Protein AF-A0A1Y1SID2-F1 (afdb_monomer_lite)

Radius of gyration: 22.83 Å; chains: 1; bounding box: 52×28×74 Å

Secondary structure (DSSP, 8-state):
-HHHHHHHHHHHHHHHHHHHHHHHHHHHHHHHHHHHHHHHHHHHHHHHHHHHHHTT-TTEEEEEE-TTS-EEEEEE--SSSS-EEEEEESS-TTSTTTT---EEEE-TTS--EEESSHHHHHHHHHHHHHHHHH-

pLDDT: mean 88.47, std 10.41, range [51.06, 98.44]

Organism: NCBI:txid1317117

Foldseek 3Di:
DVVVVVVVVVVVVVVVVVVVVVVVVVVVVVVLLVLLVVLLVLLLVLLVVVCVVCVPPPQWPDWDADPVRQKTKTWGDDPDPATLIKMWGQADPVCPCVPDGFIWMDGPPDDIDTHSGNVVVSVVVVVSVVVSSVD

Structure (mmCIF, N/CA/C/O backbone):
data_AF-A0A1Y1SID2-F1
#
_entry.id   AF-A0A1Y1SID2-F1
#
loop_
_atom_site.group_PDB
_atom_site.id
_atom_site.type_symbol
_atom_site.label_atom_id
_atom_site.label_alt_id
_atom_site.label_comp_id
_atom_site.label_asym_id
_atom_site.label_entity_id
_atom_site.label_seq_id
_atom_site.pdbx_PDB_ins_code
_atom_site.Cartn_x
_atom_site.Cartn_y
_atom_site.Cartn_z
_atom_site.occupancy
_atom_site.B_iso_or_equiv
_atom_site.auth_seq_id
_atom_site.auth_comp_id
_atom_site.auth_asym_id
_atom_site.auth_atom_id
_atom_site.pdbx_PDB_model_num
ATOM 1 N N . MET A 1 1 ? -34.049 11.997 51.178 1.00 51.06 1 MET A N 1
ATOM 2 C CA . MET A 1 1 ? -33.834 10.598 50.741 1.00 51.06 1 MET A CA 1
ATOM 3 C C . MET A 1 1 ? -34.293 10.304 49.308 1.00 51.06 1 MET A C 1
ATOM 5 O O . MET A 1 1 ? -33.726 9.400 48.716 1.00 51.06 1 MET A O 1
ATOM 9 N N . SER A 1 2 ? -35.249 11.039 48.714 1.00 59.50 2 SER A N 1
ATOM 10 C CA . SER A 1 2 ? -35.661 10.799 47.310 1.00 59.50 2 SER A CA 1
ATOM 11 C C . SER A 1 2 ? -34.670 11.337 46.265 1.00 59.50 2 SER A C 1
ATOM 13 O O . SER A 1 2 ? -34.471 10.698 45.247 1.00 59.50 2 SER A O 1
ATOM 15 N N . SER A 1 3 ? -34.017 12.476 46.529 1.00 62.66 3 SER A N 1
ATOM 16 C CA . SER A 1 3 ? -33.109 13.141 45.572 1.00 62.66 3 SER A CA 1
ATOM 17 C C . SER A 1 3 ? -31.749 12.444 45.410 1.00 62.66 3 SER A C 1
ATOM 19 O O . SER A 1 3 ? -31.163 12.493 44.339 1.00 62.66 3 SER A O 1
ATOM 21 N N . GLU A 1 4 ? -31.254 11.763 46.443 1.00 62.47 4 GLU A N 1
ATOM 22 C CA . GLU A 1 4 ? -29.949 11.087 46.414 1.00 62.47 4 GLU A CA 1
ATOM 23 C C . GLU A 1 4 ? -29.996 9.778 45.609 1.00 62.47 4 GLU A C 1
ATOM 25 O O . GLU A 1 4 ? -29.101 9.504 44.817 1.00 62.47 4 GLU A O 1
ATOM 30 N N . LYS A 1 5 ? -31.094 9.014 45.730 1.00 63.09 5 LYS A N 1
ATOM 31 C CA . LYS A 1 5 ? -31.356 7.845 44.872 1.00 63.09 5 LYS A CA 1
ATOM 32 C C . LYS A 1 5 ? -31.509 8.224 43.395 1.00 63.09 5 LYS A C 1
ATOM 34 O O . LYS A 1 5 ? -31.092 7.454 42.538 1.00 63.09 5 LYS A O 1
ATOM 39 N N . ASP A 1 6 ? -32.069 9.398 43.120 1.00 77.81 6 ASP A N 1
ATOM 40 C CA . ASP A 1 6 ? -32.302 9.912 41.766 1.00 77.81 6 ASP A CA 1
ATOM 41 C C . ASP A 1 6 ? -30.983 10.331 41.085 1.00 77.81 6 ASP A C 1
ATOM 43 O O . ASP A 1 6 ? -30.720 9.981 39.937 1.00 77.81 6 ASP A O 1
ATOM 47 N N . ILE A 1 7 ? -30.083 10.981 41.835 1.00 79.69 7 ILE A N 1
ATOM 48 C CA . ILE A 1 7 ? -28.740 11.353 41.353 1.00 79.69 7 ILE A CA 1
ATOM 49 C C . ILE A 1 7 ? -27.882 10.113 41.075 1.00 79.69 7 ILE A C 1
ATOM 51 O O . ILE A 1 7 ? -27.185 10.065 40.063 1.00 79.69 7 ILE A O 1
ATOM 55 N N . LEU A 1 8 ? -27.933 9.095 41.942 1.00 84.50 8 LEU A N 1
ATOM 56 C CA . LEU A 1 8 ? -27.179 7.855 41.730 1.00 84.50 8 LEU A CA 1
ATOM 57 C C . LEU A 1 8 ? -27.677 7.088 40.493 1.00 84.50 8 LEU A C 1
ATOM 59 O O . LEU A 1 8 ? -26.862 6.633 39.698 1.00 84.50 8 LEU A O 1
ATOM 63 N N . GLN A 1 9 ? -28.991 7.036 40.254 1.00 85.75 9 GLN A N 1
ATOM 64 C CA . GLN A 1 9 ? -29.541 6.449 39.023 1.00 85.75 9 GLN A CA 1
ATOM 65 C C . GLN A 1 9 ? -29.174 7.246 37.761 1.00 85.75 9 GLN A C 1
ATOM 67 O O . GLN A 1 9 ? -28.906 6.662 36.706 1.00 85.75 9 GLN A O 1
ATOM 72 N N . GLN A 1 10 ? -29.127 8.578 37.845 1.00 80.06 10 GLN A N 1
ATOM 73 C CA . GLN A 1 10 ? -28.639 9.418 36.746 1.00 80.06 10 GLN A CA 1
ATOM 74 C C . GLN A 1 10 ? -27.152 9.184 36.458 1.00 80.06 10 GLN A C 1
ATOM 76 O O . GLN A 1 10 ? -26.752 9.135 35.294 1.00 80.06 10 GLN A O 1
ATOM 81 N N . LEU A 1 11 ? -26.335 8.995 37.495 1.00 82.69 11 LEU A N 1
ATOM 82 C CA . LEU A 1 11 ? -24.924 8.662 37.334 1.00 82.69 11 LEU A CA 1
ATOM 83 C C . LEU A 1 11 ? -24.751 7.295 36.661 1.00 82.69 11 LEU A C 1
ATOM 85 O O . LEU A 1 11 ? -24.051 7.214 35.655 1.00 82.69 11 LEU A O 1
ATOM 89 N N . ASP A 1 12 ? -25.434 6.257 37.149 1.00 87.75 12 ASP A N 1
ATOM 90 C CA . ASP A 1 12 ? -25.347 4.902 36.591 1.00 87.75 12 ASP A CA 1
ATOM 91 C C . ASP A 1 12 ? -25.805 4.855 35.126 1.00 87.75 12 ASP A C 1
ATOM 93 O O . ASP A 1 12 ? -25.134 4.275 34.273 1.00 87.75 12 ASP A O 1
ATOM 97 N N . SER A 1 13 ? -26.915 5.523 34.792 1.00 80.25 13 SER A N 1
ATOM 98 C CA . SER A 1 13 ? -27.386 5.608 33.400 1.00 80.25 13 SER A CA 1
ATOM 99 C C . SER A 1 13 ? -26.412 6.362 32.489 1.00 80.25 13 SER A C 1
ATOM 101 O O . SER A 1 13 ? -26.214 5.964 31.341 1.00 80.25 13 SER A O 1
ATOM 103 N N . THR A 1 14 ? -25.751 7.403 33.002 1.00 81.31 14 THR A N 1
ATOM 104 C CA . THR A 1 14 ? -24.728 8.144 32.254 1.00 81.31 14 THR A CA 1
ATOM 105 C C . THR A 1 14 ? -23.464 7.306 32.051 1.00 81.31 14 THR A C 1
ATOM 107 O O . THR A 1 14 ? -22.909 7.309 30.953 1.00 81.31 14 THR A O 1
ATOM 110 N N . ILE A 1 15 ? -23.020 6.563 33.070 1.00 85.06 15 ILE A N 1
ATOM 111 C CA . ILE A 1 15 ? -21.873 5.646 32.976 1.00 85.06 15 ILE A CA 1
ATOM 112 C C . ILE A 1 15 ? -22.151 4.568 31.927 1.00 85.06 15 ILE A C 1
ATOM 114 O O . ILE A 1 15 ? -21.355 4.413 31.002 1.00 85.06 15 ILE A O 1
ATOM 118 N N . ASN A 1 16 ? -23.310 3.911 31.998 1.00 82.38 16 ASN A N 1
ATOM 119 C CA . ASN A 1 16 ? -23.693 2.876 31.037 1.00 82.38 16 ASN A CA 1
ATOM 120 C C . ASN A 1 16 ? -23.733 3.422 29.600 1.00 82.38 16 ASN A C 1
ATOM 122 O O . ASN A 1 16 ? -23.180 2.808 28.693 1.00 82.38 16 ASN A O 1
ATOM 126 N N . ALA A 1 17 ? -24.294 4.617 29.385 1.00 77.12 17 ALA A N 1
ATOM 127 C CA . ALA A 1 17 ? -24.315 5.244 28.061 1.00 77.12 17 ALA A CA 1
ATOM 128 C C . ALA A 1 17 ? -22.902 5.563 27.526 1.00 77.12 17 ALA A C 1
ATOM 130 O O . ALA A 1 17 ? -22.642 5.443 26.325 1.00 77.12 17 ALA A O 1
ATOM 131 N N . ILE A 1 18 ? -21.972 5.964 28.402 1.00 79.56 18 ILE A N 1
ATOM 132 C CA . ILE A 1 18 ? -20.567 6.205 28.038 1.00 79.56 18 ILE A CA 1
ATOM 133 C C . ILE A 1 18 ? -19.874 4.893 27.657 1.00 79.56 18 ILE A C 1
ATOM 135 O O . ILE A 1 18 ? -19.139 4.862 26.665 1.00 79.56 18 ILE A O 1
ATOM 139 N N . GLU A 1 19 ? -20.093 3.829 28.428 1.00 80.75 19 GLU A N 1
ATOM 140 C CA . GLU A 1 19 ? -19.519 2.506 28.180 1.00 80.75 19 GLU A CA 1
ATOM 141 C C . GLU A 1 19 ? -20.038 1.907 26.870 1.00 80.75 19 GLU A C 1
ATOM 143 O O . GLU A 1 19 ? -19.236 1.558 26.004 1.00 80.75 19 GLU A O 1
ATOM 148 N N . GLU A 1 20 ? -21.355 1.910 26.651 1.00 77.31 20 GLU A N 1
ATOM 149 C CA . GLU A 1 20 ? -21.979 1.430 25.412 1.00 77.31 20 GLU A CA 1
ATOM 150 C C . GLU A 1 20 ? -21.449 2.170 24.177 1.00 77.31 20 GLU A C 1
ATOM 152 O O . GLU A 1 20 ? -21.116 1.564 23.153 1.00 77.31 20 GLU A O 1
ATOM 157 N N . HIS A 1 21 ? -21.313 3.492 24.269 1.00 74.31 21 HIS A N 1
ATOM 158 C CA . HIS A 1 21 ? -20.793 4.303 23.177 1.00 74.31 21 HIS A CA 1
ATOM 159 C C . HIS A 1 21 ? -19.282 4.096 22.952 1.00 74.31 21 HIS A C 1
ATOM 161 O O . HIS A 1 21 ? -18.821 4.129 21.805 1.00 74.31 21 HIS A O 1
ATOM 167 N N . ARG A 1 22 ? -18.495 3.837 24.007 1.00 76.38 22 ARG A N 1
ATOM 168 C CA . ARG A 1 22 ? -17.075 3.459 23.885 1.00 76.38 22 ARG A CA 1
ATOM 169 C C . ARG A 1 22 ? -16.930 2.098 23.205 1.00 76.38 22 ARG A C 1
ATOM 171 O O . ARG A 1 22 ? -16.118 1.976 22.286 1.00 76.38 22 ARG A O 1
ATOM 178 N N . ASP A 1 23 ? -17.729 1.117 23.603 1.00 79.88 23 ASP A N 1
ATOM 179 C CA . ASP A 1 23 ? -17.726 -0.224 23.020 1.00 79.88 23 ASP A CA 1
ATOM 180 C C . ASP A 1 23 ? -18.144 -0.198 21.551 1.00 79.88 23 ASP A C 1
ATOM 182 O O . ASP A 1 23 ? -17.508 -0.835 20.707 1.00 79.88 23 ASP A O 1
ATOM 186 N N . TRP A 1 24 ? -19.164 0.593 21.215 1.00 79.56 24 TRP A N 1
ATOM 187 C CA . TRP A 1 24 ? -19.596 0.792 19.836 1.00 79.56 24 TRP A CA 1
ATOM 188 C C . TRP A 1 24 ? -18.494 1.421 18.969 1.00 79.56 24 TRP A C 1
ATOM 190 O O . TRP A 1 24 ? -18.184 0.891 17.900 1.00 79.56 24 TRP A O 1
ATOM 200 N N . ARG A 1 25 ? -17.830 2.488 19.439 1.00 78.06 25 ARG A N 1
ATOM 201 C CA . ARG A 1 25 ? -16.702 3.104 18.710 1.00 78.06 25 ARG A CA 1
ATOM 202 C C . ARG A 1 25 ? -15.517 2.155 18.554 1.00 78.06 25 ARG A C 1
ATOM 204 O O . ARG A 1 25 ? -14.873 2.153 17.508 1.00 78.06 25 ARG A O 1
ATOM 211 N N . SER A 1 26 ? -15.222 1.368 19.586 1.00 81.06 26 SER A N 1
ATOM 212 C CA . SER A 1 26 ? -14.148 0.371 19.557 1.00 81.06 26 SER A CA 1
ATOM 213 C C . SER A 1 26 ? -14.410 -0.686 18.481 1.00 81.06 26 SER A C 1
ATOM 215 O O . SER A 1 26 ? -13.535 -0.966 17.663 1.00 81.06 26 SER A O 1
ATOM 217 N N . LYS A 1 27 ? -15.647 -1.197 18.408 1.00 84.62 27 LYS A N 1
ATOM 218 C CA . LYS A 1 27 ? -16.071 -2.146 17.368 1.00 84.62 27 LYS A CA 1
ATOM 219 C C . LYS A 1 27 ? -15.982 -1.544 15.968 1.00 84.62 27 LYS A C 1
ATOM 221 O O . LYS A 1 27 ? -15.376 -2.163 15.100 1.00 84.62 27 LYS A O 1
ATOM 226 N N . GLN A 1 28 ? -16.501 -0.331 15.757 1.00 85.44 28 GLN A N 1
ATOM 227 C CA . GLN A 1 28 ? -16.415 0.329 14.448 1.00 85.44 28 GLN A CA 1
ATOM 228 C C . GLN A 1 28 ? -14.970 0.516 13.986 1.00 85.44 28 GLN A C 1
ATOM 230 O O . GLN A 1 28 ? -14.631 0.184 12.852 1.00 85.44 28 GLN A O 1
ATOM 235 N N . ARG A 1 29 ? -14.095 0.982 14.879 1.00 85.19 29 ARG A N 1
ATOM 236 C CA . ARG A 1 29 ? -12.678 1.149 14.563 1.00 85.19 29 ARG A CA 1
ATOM 237 C C . ARG A 1 29 ? -12.006 -0.183 14.232 1.00 85.19 29 ARG A C 1
ATOM 239 O O . ARG A 1 29 ? -11.266 -0.259 13.259 1.00 85.19 29 ARG A O 1
ATOM 246 N N . ALA A 1 30 ? -12.284 -1.235 14.999 1.00 87.62 30 ALA A N 1
ATOM 247 C CA . ALA A 1 30 ? -11.746 -2.565 14.725 1.00 87.62 30 ALA A CA 1
ATOM 248 C C . ALA A 1 30 ? -12.206 -3.104 13.357 1.00 87.62 30 ALA A C 1
ATOM 250 O O . ALA A 1 30 ? -11.421 -3.723 12.638 1.00 87.62 30 ALA A O 1
ATOM 251 N N . GLU A 1 31 ? -13.457 -2.841 12.968 1.00 89.81 31 GLU A N 1
ATOM 252 C CA . GLU A 1 31 ? -13.977 -3.193 11.644 1.00 89.81 31 GLU A CA 1
ATOM 253 C C . GLU A 1 31 ? -13.284 -2.415 10.519 1.00 89.81 31 GLU A C 1
ATOM 255 O O . GLU A 1 31 ? -12.935 -3.001 9.493 1.00 89.81 31 GLU A O 1
ATOM 260 N N . GLU A 1 32 ? -13.062 -1.111 10.689 1.00 89.62 32 GLU A N 1
ATOM 261 C CA . GLU A 1 32 ? -12.328 -0.285 9.722 1.00 89.62 32 GLU A CA 1
ATOM 262 C C . GLU A 1 32 ? -10.866 -0.725 9.587 1.00 89.62 32 GLU A C 1
ATOM 264 O O . GLU A 1 32 ? -10.366 -0.880 8.472 1.00 89.62 32 GLU A O 1
ATOM 269 N N . GLU A 1 33 ? -10.195 -1.016 10.703 1.00 90.06 33 GLU A N 1
ATOM 270 C CA . GLU A 1 33 ? -8.828 -1.546 10.716 1.00 90.06 33 GLU A CA 1
ATOM 271 C C . GLU A 1 33 ? -8.751 -2.909 10.016 1.00 90.06 33 GLU A C 1
ATOM 273 O O . GLU A 1 33 ? -7.822 -3.165 9.245 1.00 90.06 33 GLU A O 1
ATOM 278 N N . ALA A 1 34 ? -9.740 -3.782 10.234 1.00 92.00 34 ALA A N 1
ATOM 279 C CA . ALA A 1 34 ? -9.825 -5.072 9.556 1.00 92.00 34 ALA A CA 1
ATOM 280 C C . ALA A 1 34 ? -10.038 -4.912 8.042 1.00 92.00 34 ALA A C 1
ATOM 282 O O . ALA A 1 34 ? -9.369 -5.589 7.256 1.00 92.00 34 ALA A O 1
ATOM 283 N N . LYS A 1 35 ? -10.915 -3.990 7.622 1.00 93.06 35 LYS A N 1
ATOM 284 C CA . LYS A 1 35 ? -11.144 -3.667 6.204 1.00 93.06 35 LYS A CA 1
ATOM 285 C C . LYS A 1 35 ? -9.882 -3.124 5.546 1.00 93.06 35 LYS A C 1
ATOM 287 O O . LYS A 1 35 ? -9.501 -3.610 4.483 1.00 93.06 35 LYS A O 1
ATOM 292 N N . LEU A 1 36 ? -9.198 -2.178 6.191 1.00 93.44 36 LEU A N 1
ATOM 293 C CA . LEU A 1 36 ? -7.946 -1.626 5.679 1.00 93.44 36 LEU A CA 1
ATOM 294 C C . LEU A 1 36 ? -6.864 -2.703 5.576 1.00 93.44 36 LEU A C 1
ATOM 296 O O . LEU A 1 36 ? -6.160 -2.776 4.572 1.00 93.44 36 LEU A O 1
ATOM 300 N N . ARG A 1 37 ? -6.748 -3.578 6.581 1.00 94.06 37 ARG A N 1
ATOM 301 C CA . ARG A 1 37 ? -5.797 -4.695 6.557 1.00 94.06 37 ARG A CA 1
ATOM 302 C C . ARG A 1 37 ? -6.074 -5.647 5.394 1.00 94.06 37 ARG A C 1
ATOM 304 O O . ARG A 1 37 ? -5.134 -6.060 4.721 1.00 94.06 37 ARG A O 1
ATOM 311 N N . ALA A 1 38 ? -7.342 -5.968 5.140 1.00 96.06 38 ALA A N 1
ATOM 312 C CA . ALA A 1 38 ? -7.734 -6.789 3.998 1.00 96.06 38 ALA A CA 1
ATOM 313 C C . ALA A 1 38 ? -7.410 -6.095 2.664 1.00 96.06 38 ALA A C 1
ATOM 315 O O . ALA A 1 38 ? -6.846 -6.722 1.769 1.00 96.06 38 ALA A O 1
ATOM 316 N N . ALA A 1 39 ? -7.695 -4.794 2.550 1.00 96.44 39 ALA A N 1
ATOM 317 C CA . ALA A 1 39 ? -7.375 -4.011 1.361 1.00 96.44 39 ALA A CA 1
ATOM 318 C C . ALA A 1 39 ? -5.857 -3.940 1.103 1.00 96.44 39 ALA A C 1
ATOM 320 O O . ALA A 1 39 ? -5.395 -4.122 -0.023 1.00 96.44 39 ALA A O 1
ATOM 321 N N . TRP A 1 40 ? -5.063 -3.741 2.156 1.00 97.50 40 TRP A N 1
ATOM 322 C CA . TRP A 1 40 ? -3.606 -3.754 2.067 1.00 97.50 40 TRP A CA 1
ATOM 323 C C . TRP A 1 40 ? -3.068 -5.117 1.619 1.00 97.50 40 TRP A C 1
ATOM 325 O O . TRP A 1 40 ? -2.189 -5.178 0.761 1.00 97.50 40 TRP A O 1
ATOM 335 N N . GLN A 1 41 ? -3.628 -6.217 2.132 1.00 97.75 41 GLN A N 1
ATOM 336 C CA . GLN A 1 41 ? -3.234 -7.560 1.704 1.00 97.75 41 GLN A CA 1
ATOM 337 C C . GLN A 1 41 ? -3.505 -7.790 0.211 1.00 97.75 41 GLN A C 1
ATOM 339 O O . GLN A 1 41 ? -2.638 -8.296 -0.496 1.00 97.75 41 GLN A O 1
ATOM 344 N N . GLN A 1 42 ? -4.658 -7.349 -0.299 1.00 98.25 42 GLN A N 1
ATOM 345 C CA . GLN A 1 42 ? -4.965 -7.433 -1.732 1.00 98.25 42 GLN A CA 1
ATOM 346 C C . GLN A 1 42 ? -3.966 -6.635 -2.581 1.00 98.25 42 GLN A C 1
ATOM 348 O O . GLN A 1 42 ? -3.529 -7.097 -3.639 1.00 98.25 42 GLN A O 1
ATOM 353 N N . LEU A 1 43 ? -3.557 -5.455 -2.106 1.00 98.38 43 LEU A N 1
ATOM 354 C CA . LEU A 1 43 ? -2.531 -4.656 -2.769 1.00 98.38 43 LEU A CA 1
ATOM 355 C C . LEU A 1 43 ? -1.162 -5.361 -2.766 1.00 98.38 43 LEU A C 1
ATOM 357 O O . LEU A 1 43 ? -0.489 -5.358 -3.797 1.00 98.38 43 LEU A O 1
ATOM 361 N N . LEU A 1 44 ? -0.761 -6.000 -1.658 1.00 98.44 44 LEU A N 1
ATOM 362 C CA . LEU A 1 44 ? 0.470 -6.802 -1.575 1.00 98.44 44 LEU A CA 1
ATOM 363 C C . LEU A 1 44 ? 0.462 -7.980 -2.555 1.00 98.44 44 LEU A C 1
ATOM 365 O O . LEU A 1 44 ? 1.470 -8.236 -3.225 1.00 98.44 44 LEU A O 1
ATOM 369 N N . ASP A 1 45 ? -0.665 -8.678 -2.667 1.00 98.44 45 ASP A N 1
ATOM 370 C CA . ASP A 1 45 ? -0.816 -9.808 -3.583 1.00 98.44 45 ASP A CA 1
ATOM 371 C C . ASP A 1 45 ? -0.673 -9.337 -5.039 1.00 98.44 45 ASP A C 1
ATOM 373 O O . ASP A 1 45 ? 0.104 -9.905 -5.815 1.00 98.44 45 ASP A O 1
ATOM 377 N N . ALA A 1 46 ? -1.337 -8.234 -5.399 1.00 98.31 46 ALA A N 1
ATOM 378 C CA . ALA A 1 46 ? -1.215 -7.614 -6.717 1.00 98.31 46 ALA A CA 1
ATOM 379 C C . ALA A 1 46 ? 0.215 -7.117 -7.000 1.00 98.31 46 ALA A C 1
ATOM 381 O O . ALA A 1 46 ? 0.755 -7.336 -8.089 1.00 98.31 46 ALA A O 1
ATOM 382 N N . ALA A 1 47 ? 0.863 -6.488 -6.016 1.00 98.44 47 ALA A N 1
ATOM 383 C CA . ALA A 1 47 ? 2.240 -6.019 -6.126 1.00 98.44 47 ALA A CA 1
ATOM 384 C C . ALA A 1 47 ? 3.216 -7.183 -6.340 1.00 98.44 47 ALA A C 1
ATOM 386 O O . ALA A 1 47 ? 4.115 -7.094 -7.176 1.00 98.44 47 ALA A O 1
ATOM 387 N N . THR A 1 48 ? 3.006 -8.304 -5.650 1.00 98.44 48 THR A N 1
ATOM 388 C CA . THR A 1 48 ? 3.806 -9.524 -5.814 1.00 98.44 48 THR A CA 1
ATOM 389 C C . THR A 1 48 ? 3.677 -10.087 -7.229 1.00 98.44 48 THR A C 1
ATOM 391 O O . THR A 1 48 ? 4.688 -10.407 -7.862 1.00 98.44 48 THR A O 1
ATOM 394 N N . GLN A 1 49 ? 2.455 -10.140 -7.768 1.00 98.25 49 GLN A N 1
ATOM 395 C CA . GLN A 1 49 ? 2.209 -10.578 -9.145 1.00 98.25 49 GLN A CA 1
ATOM 396 C C . GLN A 1 49 ? 2.881 -9.653 -10.172 1.00 98.25 49 GLN A C 1
ATOM 398 O O . GLN A 1 49 ? 3.580 -10.125 -11.074 1.00 98.25 49 GLN A O 1
ATOM 403 N N . LEU A 1 50 ? 2.726 -8.331 -10.022 1.00 97.56 50 LEU A N 1
ATOM 404 C CA . LEU A 1 50 ? 3.359 -7.350 -10.909 1.00 97.56 50 LEU A CA 1
ATOM 405 C C . LEU A 1 50 ? 4.885 -7.422 -10.840 1.00 97.56 50 LEU A C 1
ATOM 407 O O . LEU A 1 50 ? 5.541 -7.440 -11.880 1.00 97.56 50 LEU A O 1
ATOM 411 N N . ARG A 1 51 ? 5.459 -7.523 -9.638 1.00 97.75 51 ARG A N 1
ATOM 412 C CA . ARG A 1 51 ? 6.902 -7.688 -9.447 1.00 97.75 51 ARG A CA 1
ATOM 413 C C . ARG A 1 51 ? 7.420 -8.926 -10.173 1.00 97.75 51 ARG A C 1
ATOM 415 O O . ARG A 1 51 ? 8.426 -8.834 -10.871 1.00 97.75 51 ARG A O 1
ATOM 422 N N . GLY A 1 52 ? 6.724 -10.058 -10.055 1.00 97.69 52 GLY A N 1
ATOM 423 C CA . GLY A 1 52 ? 7.072 -11.288 -10.770 1.00 97.69 52 GLY A CA 1
ATOM 424 C C . GLY A 1 52 ? 7.073 -11.106 -12.290 1.00 97.69 52 GLY A C 1
ATOM 425 O O . GLY A 1 52 ? 8.003 -11.552 -12.961 1.00 97.69 52 GLY A O 1
ATOM 426 N N . LYS A 1 53 ? 6.078 -10.389 -12.826 1.00 97.00 53 LYS A N 1
ATOM 427 C CA . LYS A 1 53 ? 5.962 -10.084 -14.260 1.00 97.00 53 LYS A CA 1
ATOM 428 C C . LYS A 1 53 ? 7.039 -9.116 -14.768 1.00 97.00 53 LYS A C 1
ATOM 430 O O . LYS A 1 53 ? 7.439 -9.211 -15.924 1.00 97.00 53 LYS A O 1
ATOM 435 N N . LEU A 1 54 ? 7.485 -8.174 -13.936 1.00 96.50 54 LEU A N 1
ATOM 436 C CA . LEU A 1 54 ? 8.402 -7.097 -14.331 1.00 96.50 54 LEU A CA 1
ATOM 437 C C . LEU A 1 54 ? 9.871 -7.348 -13.970 1.00 96.50 54 LEU A C 1
ATOM 439 O O . LEU A 1 54 ? 10.711 -6.526 -14.326 1.00 96.50 54 LEU A O 1
ATOM 443 N N . LYS A 1 55 ? 10.193 -8.454 -13.288 1.00 94.56 55 LYS A N 1
ATOM 444 C CA . LYS A 1 55 ? 11.524 -8.715 -12.709 1.00 94.56 55 LYS A CA 1
ATOM 445 C C . LYS A 1 55 ? 12.696 -8.564 -13.693 1.00 94.56 55 LYS A C 1
ATOM 447 O O . LYS A 1 55 ? 13.741 -8.065 -13.296 1.00 94.56 55 LYS A O 1
ATOM 452 N N . ASP A 1 56 ? 12.497 -8.937 -14.958 1.00 94.88 56 ASP A N 1
ATOM 453 C CA . ASP A 1 56 ? 13.530 -8.911 -16.004 1.00 94.88 56 ASP A CA 1
ATOM 454 C C . ASP A 1 56 ? 13.370 -7.711 -16.955 1.00 94.88 56 ASP A C 1
ATOM 456 O O . ASP A 1 56 ? 14.024 -7.631 -17.995 1.00 94.88 56 ASP A O 1
ATOM 460 N N . ASN A 1 57 ? 12.472 -6.769 -16.644 1.00 95.19 57 ASN A N 1
ATOM 461 C CA . ASN A 1 57 ? 12.236 -5.627 -17.512 1.00 95.19 57 ASN A CA 1
ATOM 462 C C . ASN A 1 57 ? 13.387 -4.609 -17.395 1.00 95.19 57 ASN A C 1
ATOM 464 O O . ASN A 1 57 ? 13.615 -4.078 -16.307 1.00 95.19 57 ASN A O 1
ATOM 468 N N . PRO A 1 58 ? 14.069 -4.246 -18.496 1.00 93.81 58 PRO A N 1
ATOM 469 C CA . PRO A 1 58 ? 15.243 -3.373 -18.442 1.00 93.81 58 PRO A CA 1
ATOM 470 C C . PRO A 1 58 ? 14.928 -1.940 -17.989 1.00 93.81 58 PRO A C 1
ATOM 472 O O . PRO A 1 58 ? 15.817 -1.249 -17.490 1.00 93.81 58 PRO A O 1
ATOM 475 N N . LYS A 1 59 ? 13.676 -1.481 -18.140 1.00 93.94 59 LYS A N 1
ATOM 476 C CA . LYS A 1 59 ? 13.238 -0.161 -17.661 1.00 93.94 59 LYS A CA 1
ATOM 477 C C . LYS A 1 59 ? 13.007 -0.148 -16.153 1.00 93.94 59 LYS A C 1
ATOM 479 O O . LYS A 1 59 ? 13.058 0.919 -15.544 1.00 93.94 59 LYS A O 1
ATOM 484 N N . LEU A 1 60 ? 12.771 -1.303 -15.528 1.00 95.31 60 LEU A N 1
ATOM 485 C CA . LEU A 1 60 ? 12.600 -1.386 -14.084 1.00 95.31 60 LEU A CA 1
ATOM 486 C C . LEU A 1 60 ? 13.958 -1.171 -13.398 1.00 95.31 60 LEU A C 1
ATOM 488 O O . LEU A 1 60 ? 14.953 -1.826 -13.713 1.00 95.31 60 LEU A O 1
ATOM 492 N N . ARG A 1 61 ? 14.020 -0.224 -12.457 1.00 94.75 61 ARG A N 1
ATOM 493 C CA . ARG A 1 61 ? 15.195 -0.045 -11.596 1.00 94.75 61 ARG A CA 1
ATOM 494 C C . ARG A 1 61 ? 15.104 -0.983 -10.400 1.00 94.75 61 ARG A C 1
ATOM 496 O O . ARG A 1 61 ? 16.045 -1.725 -10.145 1.00 94.75 61 ARG A O 1
ATOM 503 N N . TYR A 1 62 ? 13.981 -0.947 -9.689 1.00 95.62 62 TYR A N 1
ATOM 504 C CA . TYR A 1 62 ? 13.653 -1.908 -8.642 1.00 95.62 62 TYR A CA 1
ATOM 505 C C . TYR A 1 62 ? 12.143 -1.966 -8.411 1.00 95.62 62 TYR A C 1
ATOM 507 O O . TYR A 1 62 ? 11.416 -1.007 -8.666 1.00 95.62 62 TYR A O 1
ATOM 515 N N . PHE A 1 63 ? 11.694 -3.097 -7.878 1.00 97.81 63 PHE A N 1
ATOM 516 C CA . PHE A 1 63 ? 10.365 -3.275 -7.305 1.00 97.81 63 PHE A CA 1
ATOM 517 C C . PHE A 1 63 ? 10.554 -4.071 -6.015 1.00 97.81 63 PHE A C 1
ATOM 519 O O . PHE A 1 63 ? 10.869 -5.264 -6.053 1.00 97.81 63 PHE A O 1
ATOM 526 N N . SER A 1 64 ? 10.416 -3.401 -4.876 1.00 97.44 64 SER A N 1
ATOM 527 C CA . SER A 1 64 ? 10.629 -3.970 -3.547 1.00 97.44 64 SER A CA 1
ATOM 528 C C . SER A 1 64 ? 9.343 -3.987 -2.736 1.00 97.44 64 SER A C 1
ATOM 530 O O . SER A 1 64 ? 8.510 -3.094 -2.839 1.00 97.44 64 SER A O 1
ATOM 532 N N . ILE A 1 65 ? 9.218 -5.012 -1.902 1.00 98.06 65 ILE A N 1
ATOM 533 C CA . ILE A 1 65 ? 8.214 -5.109 -0.847 1.00 98.06 65 ILE A CA 1
ATOM 534 C C . ILE A 1 65 ? 9.012 -5.289 0.443 1.00 98.06 65 ILE A C 1
ATOM 536 O O . ILE A 1 65 ? 9.914 -6.136 0.477 1.00 98.06 65 ILE A O 1
ATOM 540 N N . ALA A 1 66 ? 8.744 -4.468 1.457 1.00 96.56 66 ALA A N 1
ATOM 541 C CA . ALA A 1 66 ? 9.417 -4.553 2.748 1.00 96.56 66 ALA A CA 1
ATOM 542 C C . ALA A 1 66 ? 9.201 -5.931 3.391 1.00 96.56 66 ALA A C 1
ATOM 544 O O . ALA A 1 66 ? 8.199 -6.602 3.145 1.00 96.56 66 ALA A O 1
ATOM 545 N N . ARG A 1 67 ? 10.148 -6.373 4.227 1.00 95.06 67 ARG A N 1
ATOM 546 C CA . ARG A 1 67 ? 10.122 -7.722 4.826 1.00 95.06 67 ARG A CA 1
ATOM 547 C C . ARG A 1 67 ? 8.886 -7.964 5.696 1.00 95.06 67 ARG A C 1
ATOM 549 O O . ARG A 1 67 ? 8.392 -9.083 5.749 1.00 95.06 67 ARG A O 1
ATOM 556 N N . ASP A 1 68 ? 8.422 -6.930 6.382 1.00 93.69 68 ASP A N 1
ATOM 557 C CA . ASP A 1 68 ? 7.214 -6.937 7.209 1.00 93.69 68 ASP A CA 1
ATOM 558 C C . ASP A 1 68 ? 5.934 -6.634 6.406 1.00 93.69 68 ASP A C 1
ATOM 560 O O . ASP A 1 68 ? 4.845 -6.567 6.975 1.00 93.69 68 ASP A O 1
ATOM 564 N N . GLY A 1 69 ? 6.065 -6.436 5.090 1.00 94.12 69 GLY A N 1
ATOM 565 C CA . GLY A 1 69 ? 4.975 -6.087 4.193 1.00 94.12 69 GLY A CA 1
ATOM 566 C C . GLY A 1 69 ? 4.382 -4.704 4.450 1.00 94.12 69 GLY A C 1
ATOM 567 O O . GLY A 1 69 ? 3.257 -4.476 4.028 1.00 94.12 69 GLY A O 1
ATOM 568 N N . SER A 1 70 ? 5.067 -3.799 5.156 1.00 93.88 70 SER A N 1
ATOM 569 C CA . SER A 1 70 ? 4.540 -2.460 5.477 1.00 93.88 70 SER A CA 1
ATOM 570 C C . SER A 1 70 ? 4.632 -1.460 4.319 1.00 93.88 70 SER A C 1
ATOM 572 O O . SER A 1 70 ? 3.855 -0.505 4.271 1.00 93.88 70 SER A O 1
ATOM 574 N N . GLU A 1 71 ? 5.543 -1.704 3.376 1.00 96.88 71 GLU A N 1
ATOM 575 C CA . GLU A 1 71 ? 5.841 -0.822 2.250 1.00 96.88 71 GLU A CA 1
ATOM 576 C C . GLU A 1 71 ? 5.984 -1.607 0.942 1.00 96.88 71 GLU A C 1
ATOM 578 O O . GLU A 1 71 ? 6.571 -2.694 0.892 1.00 96.88 71 GLU A O 1
ATOM 583 N N . ILE A 1 72 ? 5.494 -1.002 -0.137 1.00 98.31 72 ILE A N 1
ATOM 584 C CA . ILE A 1 72 ? 5.783 -1.377 -1.520 1.00 98.31 72 ILE A CA 1
ATOM 585 C C . ILE A 1 72 ? 6.467 -0.180 -2.177 1.00 98.31 72 ILE A C 1
ATOM 587 O O . ILE A 1 72 ? 5.929 0.918 -2.118 1.00 98.31 72 ILE A O 1
ATOM 591 N N . ALA A 1 73 ? 7.596 -0.378 -2.854 1.00 97.88 73 ALA A N 1
ATOM 592 C CA . ALA A 1 73 ? 8.272 0.682 -3.599 1.00 97.88 73 ALA A CA 1
ATOM 593 C C . ALA A 1 73 ? 8.618 0.227 -5.019 1.00 97.88 73 ALA A C 1
ATOM 595 O O . ALA A 1 73 ? 9.165 -0.860 -5.233 1.00 97.88 73 ALA A O 1
ATOM 596 N N . ILE A 1 74 ? 8.302 1.074 -5.995 1.00 97.69 74 ILE A N 1
ATOM 597 C CA . ILE A 1 74 ? 8.460 0.800 -7.423 1.00 97.69 74 ILE A CA 1
ATOM 598 C C . ILE A 1 74 ? 9.213 1.963 -8.047 1.00 97.69 74 ILE A C 1
ATOM 600 O O . ILE A 1 74 ? 8.781 3.109 -7.955 1.00 97.69 74 ILE A O 1
ATOM 604 N N . SER A 1 75 ? 10.332 1.671 -8.705 1.00 96.12 75 SER A N 1
ATOM 605 C CA . SER A 1 75 ? 11.122 2.680 -9.398 1.00 96.12 75 SER A CA 1
ATOM 606 C C . SER A 1 75 ? 11.481 2.245 -10.808 1.00 96.12 75 SER A C 1
ATOM 608 O O . SER A 1 75 ? 11.983 1.139 -11.030 1.00 96.12 75 SER A O 1
ATOM 610 N N . PHE A 1 76 ? 11.291 3.159 -11.755 1.00 94.81 76 PHE A N 1
ATOM 611 C CA . PHE A 1 76 ? 11.716 3.001 -13.141 1.00 94.81 76 PHE A CA 1
ATOM 612 C C . PHE A 1 76 ? 12.945 3.856 -13.450 1.00 94.81 76 PHE A C 1
ATOM 614 O O . PHE A 1 76 ? 13.164 4.926 -12.877 1.00 94.81 76 PHE A O 1
ATOM 621 N N . ARG A 1 77 ? 13.772 3.362 -14.373 1.00 92.00 77 ARG A N 1
ATOM 622 C CA . ARG A 1 77 ? 14.890 4.114 -14.938 1.00 92.00 77 ARG A CA 1
ATOM 623 C C . ARG A 1 77 ? 14.324 5.228 -15.813 1.00 92.00 77 ARG A C 1
ATOM 625 O O . ARG A 1 77 ? 13.470 4.982 -16.656 1.00 92.00 77 ARG A O 1
ATOM 632 N N . THR A 1 78 ? 14.821 6.440 -15.616 1.00 84.56 78 THR A N 1
ATOM 633 C CA . THR A 1 78 ? 14.446 7.621 -16.394 1.00 84.56 78 THR A CA 1
ATOM 634 C C . THR A 1 78 ? 15.696 8.420 -16.734 1.00 84.56 78 THR A C 1
ATOM 636 O O . THR A 1 78 ? 16.679 8.382 -15.991 1.00 84.56 78 THR A O 1
ATOM 639 N N . ASN A 1 79 ? 15.655 9.108 -17.875 1.00 74.38 79 ASN A N 1
ATOM 640 C CA . ASN A 1 79 ? 16.713 10.012 -18.329 1.00 74.38 79 ASN A CA 1
ATOM 641 C C . ASN A 1 79 ? 16.573 11.419 -17.716 1.00 74.38 79 ASN A C 1
ATOM 643 O O . ASN A 1 79 ? 17.454 12.256 -17.900 1.00 74.38 79 ASN A O 1
ATOM 647 N N . ALA A 1 80 ? 15.466 11.696 -17.018 1.00 70.25 80 ALA A N 1
ATOM 648 C CA . ALA A 1 80 ? 15.213 12.970 -16.355 1.00 70.25 80 ALA A CA 1
ATOM 649 C C . ALA A 1 80 ? 15.865 13.037 -14.963 1.00 70.25 80 ALA A C 1
ATOM 651 O O . ALA A 1 80 ? 16.142 12.016 -14.335 1.00 70.25 80 ALA A O 1
ATOM 652 N N . ALA A 1 81 ? 16.054 14.259 -14.455 1.00 61.41 81 ALA A N 1
ATOM 653 C CA . ALA A 1 81 ? 16.573 14.503 -13.107 1.00 61.41 81 ALA A CA 1
ATOM 654 C C . ALA A 1 81 ? 15.595 14.096 -11.980 1.00 61.41 81 ALA A C 1
ATOM 656 O O . ALA A 1 81 ? 16.009 13.976 -10.829 1.00 61.41 81 ALA A O 1
ATOM 657 N N . SER A 1 82 ? 14.310 13.880 -12.284 1.00 66.44 82 SER A N 1
ATOM 658 C CA . SER A 1 82 ? 13.305 13.419 -11.321 1.00 66.44 82 SER A CA 1
ATOM 659 C C . SER A 1 82 ? 13.258 11.893 -11.255 1.00 66.44 82 SER A C 1
ATOM 661 O O . SER A 1 82 ? 13.344 11.210 -12.271 1.00 66.44 82 SER A O 1
ATOM 663 N N . SER A 1 83 ? 13.082 11.329 -10.060 1.00 69.88 83 SER A N 1
ATOM 664 C CA . SER A 1 83 ? 12.887 9.886 -9.900 1.00 69.88 83 SER A CA 1
ATOM 665 C C . SER A 1 83 ? 11.443 9.487 -10.222 1.00 69.88 83 SER A C 1
ATOM 667 O O . SER A 1 83 ? 10.523 9.979 -9.572 1.00 69.88 83 SER A O 1
ATOM 669 N N . ASN A 1 84 ? 11.243 8.530 -11.136 1.00 90.25 84 ASN A N 1
ATOM 670 C CA . 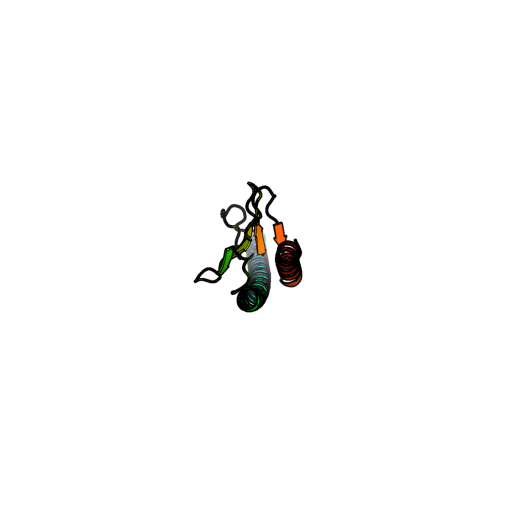ASN A 1 84 ? 9.956 7.845 -11.333 1.00 90.25 84 ASN A CA 1
ATOM 671 C C . ASN A 1 84 ? 9.782 6.776 -10.247 1.00 90.25 84 ASN A C 1
ATOM 673 O O . ASN A 1 84 ? 9.886 5.580 -10.518 1.00 90.25 84 ASN A O 1
ATOM 677 N N . LEU A 1 85 ? 9.636 7.234 -9.004 1.00 94.50 85 LEU A N 1
ATOM 678 C CA . LEU A 1 85 ? 9.414 6.418 -7.815 1.00 94.50 85 LEU A CA 1
ATOM 679 C C . LEU A 1 85 ? 7.962 6.573 -7.365 1.00 94.50 85 LEU A C 1
ATOM 681 O O . LEU A 1 85 ? 7.465 7.690 -7.244 1.00 94.50 85 LEU A O 1
ATOM 685 N N . MET A 1 86 ? 7.322 5.450 -7.075 1.00 96.50 86 MET A N 1
ATOM 686 C CA . MET A 1 86 ? 6.039 5.376 -6.395 1.00 96.50 86 MET A CA 1
ATOM 687 C C . MET A 1 86 ? 6.161 4.408 -5.225 1.00 96.50 86 MET A C 1
ATOM 689 O O . MET A 1 86 ? 6.569 3.259 -5.416 1.00 96.50 86 MET A O 1
ATOM 693 N N . SER A 1 87 ? 5.771 4.864 -4.039 1.00 97.12 87 SER A N 1
ATOM 694 C CA . SER A 1 87 ? 5.713 4.030 -2.841 1.00 97.12 87 SER A CA 1
ATOM 695 C C . SER A 1 87 ? 4.297 3.967 -2.288 1.00 97.12 87 SER A C 1
ATOM 697 O O . SER A 1 87 ? 3.564 4.955 -2.339 1.00 97.12 87 SER A O 1
ATOM 699 N N . PHE A 1 88 ? 3.926 2.812 -1.747 1.00 97.62 88 PHE A N 1
ATOM 700 C CA . PHE A 1 88 ? 2.702 2.599 -0.988 1.00 97.62 88 PHE A CA 1
ATOM 701 C C . PHE A 1 88 ? 3.047 2.167 0.431 1.00 97.62 88 PHE A C 1
ATOM 703 O O . PHE A 1 88 ? 3.956 1.360 0.618 1.00 97.62 88 PHE A O 1
ATOM 710 N N . TYR A 1 89 ? 2.284 2.652 1.405 1.00 95.56 89 TYR A N 1
ATOM 711 C CA . TYR A 1 89 ? 2.464 2.345 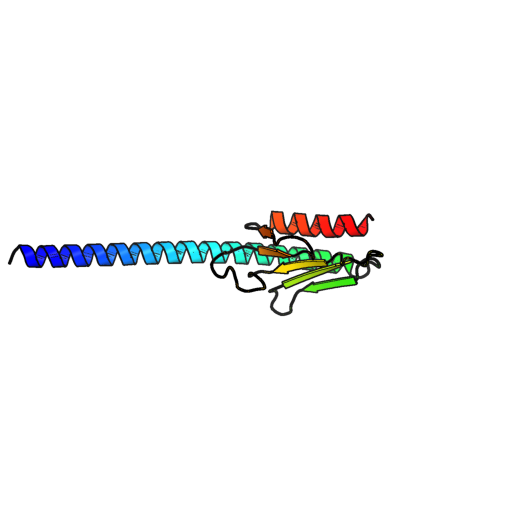2.819 1.00 95.56 89 TYR A CA 1
ATOM 712 C C . TYR A 1 89 ? 1.137 1.939 3.450 1.00 95.56 89 TYR A C 1
ATOM 714 O O . TYR A 1 89 ? 0.097 2.548 3.177 1.00 95.56 89 TYR A O 1
ATOM 722 N N . ARG A 1 90 ? 1.185 0.934 4.327 1.00 90.69 90 ARG A N 1
ATOM 723 C CA . ARG A 1 90 ? 0.025 0.531 5.136 1.00 90.69 90 ARG A CA 1
ATOM 724 C C . ARG A 1 90 ? -0.403 1.625 6.115 1.00 90.69 90 ARG A C 1
ATOM 726 O O . ARG A 1 90 ? -1.589 1.798 6.360 1.00 90.69 90 ARG A O 1
ATOM 733 N N . ASP A 1 91 ? 0.577 2.337 6.657 1.00 83.81 91 ASP A N 1
ATOM 734 C CA . ASP A 1 91 ? 0.436 3.373 7.675 1.00 83.81 91 ASP A CA 1
ATOM 735 C C . ASP A 1 91 ? 1.163 4.639 7.189 1.00 83.81 91 ASP A C 1
ATOM 737 O O . ASP A 1 91 ? 2.071 4.544 6.361 1.00 83.81 91 ASP A O 1
ATOM 741 N N . HIS A 1 92 ? 0.783 5.835 7.658 1.00 80.62 92 HIS A N 1
ATOM 742 C CA . HIS A 1 92 ? 1.423 7.062 7.168 1.00 80.62 92 HIS A CA 1
ATOM 743 C C . HIS A 1 92 ? 2.933 7.049 7.479 1.00 80.62 92 HIS A C 1
ATOM 745 O O . HIS A 1 92 ? 3.294 6.935 8.655 1.00 80.62 92 HIS A O 1
ATOM 751 N N . PRO A 1 93 ? 3.820 7.239 6.483 1.00 72.31 93 PRO A N 1
ATOM 752 C CA . PRO A 1 93 ? 5.262 7.027 6.646 1.00 72.31 93 PRO A CA 1
ATOM 753 C C . PRO A 1 93 ? 5.917 7.959 7.678 1.00 72.31 93 PRO A C 1
ATOM 755 O O . PRO A 1 93 ? 6.910 7.595 8.296 1.00 72.31 93 PRO A O 1
ATOM 758 N N . GLU A 1 94 ? 5.348 9.146 7.911 1.00 77.31 94 GLU A N 1
ATOM 759 C CA . GLU A 1 94 ? 5.863 10.119 8.895 1.00 77.31 94 GLU A CA 1
ATOM 760 C C . GLU A 1 94 ? 5.087 10.123 10.222 1.00 77.31 94 GLU A C 1
ATOM 762 O O . GLU A 1 94 ? 5.279 11.004 11.053 1.00 77.31 94 GLU A O 1
ATOM 767 N N . GLY A 1 95 ? 4.145 9.193 10.420 1.00 71.00 95 GLY A N 1
ATOM 768 C CA . GLY A 1 95 ? 3.373 9.084 11.666 1.00 71.00 95 GLY A CA 1
ATOM 769 C C . GLY A 1 95 ? 2.429 10.257 11.985 1.00 71.00 95 GLY A C 1
ATOM 770 O O . GLY A 1 95 ? 1.700 10.185 12.972 1.00 71.00 95 GLY A O 1
ATOM 771 N N . MET A 1 96 ? 2.385 11.306 11.151 1.00 66.81 96 MET A N 1
ATOM 772 C CA . MET A 1 96 ? 1.567 12.511 11.366 1.00 66.81 96 MET A CA 1
ATOM 773 C C . MET A 1 96 ? 0.050 12.254 11.404 1.00 66.81 96 MET A C 1
ATOM 775 O O . MET A 1 96 ? -0.683 13.044 11.993 1.00 66.81 96 MET A O 1
ATOM 779 N N . TYR A 1 97 ? -0.426 11.144 10.828 1.00 75.00 97 TYR A N 1
ATOM 780 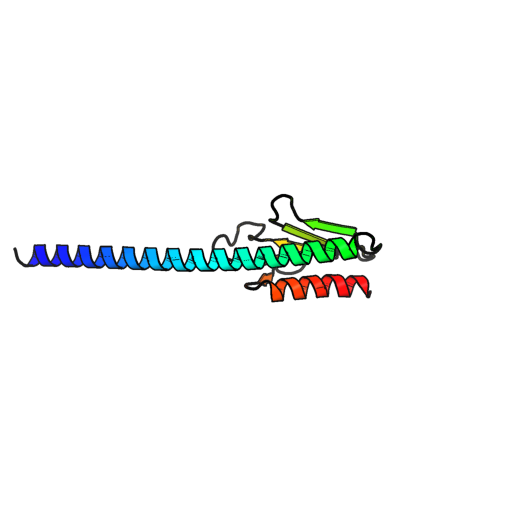C CA . TYR A 1 97 ? -1.855 10.815 10.724 1.00 75.00 97 TYR A CA 1
ATOM 781 C C . TYR A 1 97 ? -2.190 9.452 11.340 1.00 75.00 97 TYR A C 1
ATOM 783 O O . TYR A 1 97 ? -2.856 8.621 10.727 1.00 75.00 97 TYR A O 1
ATOM 791 N N . ASN A 1 98 ? -1.741 9.224 12.574 1.00 67.19 98 ASN A N 1
ATOM 792 C CA . ASN A 1 98 ? -1.935 7.978 13.332 1.00 67.19 98 ASN A CA 1
ATOM 793 C C . ASN A 1 98 ? -3.405 7.559 13.565 1.00 67.19 98 ASN A C 1
ATOM 795 O O . ASN A 1 98 ? -3.671 6.418 13.937 1.00 67.19 98 ASN A O 1
ATOM 799 N N . THR A 1 99 ? -4.367 8.461 13.366 1.00 72.44 99 THR A N 1
ATOM 800 C CA . THR A 1 99 ? -5.807 8.170 13.445 1.00 72.44 99 THR A CA 1
ATOM 801 C C . THR A 1 99 ? -6.454 7.921 12.087 1.00 72.44 99 THR A C 1
ATOM 803 O O . THR A 1 99 ? -7.606 7.499 12.040 1.00 72.44 99 THR A O 1
ATOM 806 N N . THR A 1 100 ? -5.749 8.181 10.983 1.00 83.94 100 THR A N 1
ATOM 807 C CA . THR A 1 100 ? -6.295 8.020 9.633 1.00 83.94 100 THR A CA 1
ATOM 808 C C . THR A 1 100 ? -5.968 6.634 9.102 1.00 83.94 100 THR A C 1
ATOM 810 O O . THR A 1 100 ? -4.837 6.354 8.708 1.00 83.94 100 THR A O 1
ATOM 813 N N . LEU A 1 101 ? -6.990 5.786 9.051 1.00 86.81 101 LEU A N 1
ATOM 814 C CA . LEU A 1 101 ? -6.920 4.467 8.437 1.00 86.81 101 LEU A CA 1
ATOM 815 C C . LEU A 1 101 ? -7.025 4.627 6.919 1.00 86.81 101 LEU A C 1
ATOM 817 O O . LEU A 1 101 ? -8.092 4.943 6.398 1.00 86.81 101 LEU A O 1
ATOM 821 N N . ALA A 1 102 ? -5.906 4.478 6.216 1.00 93.06 102 ALA A N 1
ATOM 822 C CA . ALA A 1 102 ? -5.855 4.507 4.760 1.00 93.06 102 ALA A CA 1
ATOM 823 C C . ALA A 1 102 ? -4.572 3.850 4.248 1.00 93.06 102 ALA A C 1
ATOM 825 O O . ALA A 1 102 ? -3.557 3.831 4.939 1.00 93.06 102 ALA A O 1
ATOM 826 N N . ILE A 1 103 ? -4.605 3.395 2.999 1.00 95.25 103 ILE A N 1
ATOM 827 C CA . ILE A 1 103 ? -3.399 3.076 2.239 1.00 95.25 103 ILE A CA 1
ATOM 828 C C . ILE A 1 103 ? -2.812 4.393 1.740 1.00 95.25 103 ILE A C 1
ATOM 830 O O . ILE A 1 103 ? -3.487 5.148 1.036 1.00 95.25 103 ILE A O 1
ATOM 834 N N . TRP A 1 104 ? -1.558 4.660 2.073 1.00 95.69 104 TRP A N 1
ATOM 835 C CA . TRP A 1 104 ? -0.867 5.879 1.670 1.00 95.69 104 TRP A CA 1
ATOM 836 C C . TRP A 1 104 ? -0.042 5.641 0.417 1.00 95.69 104 TRP A C 1
ATOM 838 O O . TRP A 1 104 ? 0.554 4.581 0.260 1.00 95.69 104 TRP A O 1
ATOM 848 N N . CYS A 1 105 ? 0.008 6.626 -0.473 1.00 95.88 105 CYS A N 1
ATOM 849 C CA . CYS A 1 105 ? 0.831 6.589 -1.672 1.00 95.88 105 CYS A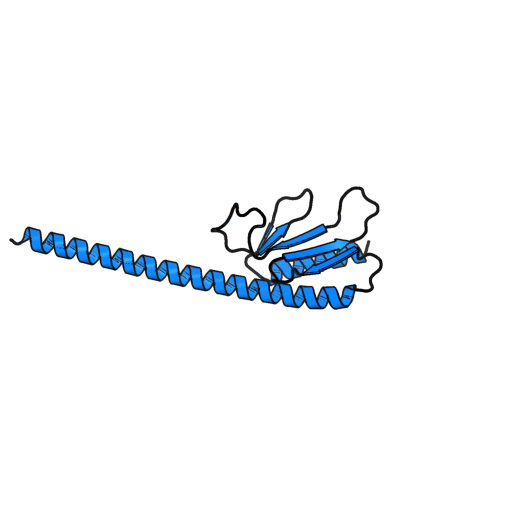 CA 1
ATOM 850 C C . CYS A 1 105 ? 1.625 7.881 -1.812 1.00 95.88 105 CYS A C 1
ATOM 852 O O . CYS A 1 105 ? 1.041 8.967 -1.802 1.00 95.88 105 CYS A O 1
ATOM 854 N N . ARG A 1 106 ? 2.934 7.738 -2.013 1.00 94.38 106 ARG A N 1
ATOM 855 C CA . ARG A 1 106 ? 3.887 8.835 -2.144 1.00 94.38 106 ARG A CA 1
ATOM 856 C C . ARG A 1 106 ? 4.588 8.780 -3.492 1.00 94.38 106 ARG A C 1
ATOM 858 O O . ARG A 1 106 ? 5.067 7.729 -3.921 1.00 94.38 106 ARG A O 1
ATOM 865 N N . GLU A 1 107 ? 4.680 9.939 -4.129 1.00 92.50 107 GLU A N 1
ATOM 866 C CA . GLU A 1 107 ? 5.507 10.179 -5.309 1.00 92.50 107 GLU A CA 1
ATOM 867 C C . GLU A 1 107 ? 6.376 11.418 -5.045 1.00 92.50 107 GLU A C 1
ATOM 869 O O . GLU A 1 107 ? 5.853 12.432 -4.578 1.00 92.50 107 GLU A O 1
ATOM 874 N N . PRO A 1 108 ? 7.686 11.392 -5.342 1.00 89.12 108 PRO A N 1
ATOM 875 C CA . PRO A 1 108 ? 8.544 12.557 -5.149 1.00 89.12 108 PRO A CA 1
ATOM 876 C C . PRO A 1 108 ? 8.031 13.795 -5.896 1.00 89.12 108 PRO A C 1
ATOM 878 O O . PRO A 1 108 ? 7.765 13.744 -7.097 1.00 89.12 108 PRO A O 1
ATOM 881 N N . GLY A 1 109 ? 7.915 14.919 -5.183 1.00 86.50 109 GLY A N 1
ATOM 882 C CA . GLY A 1 109 ? 7.431 16.187 -5.740 1.00 86.50 109 GLY A CA 1
ATOM 883 C C . GLY A 1 109 ? 5.909 16.291 -5.895 1.00 86.50 109 GLY A C 1
ATOM 884 O O . GLY A 1 109 ? 5.439 17.231 -6.532 1.00 86.50 109 GLY A O 1
ATOM 885 N N . ARG A 1 110 ? 5.139 15.349 -5.336 1.00 88.88 110 ARG A N 1
ATOM 886 C CA . ARG A 1 110 ? 3.674 15.406 -5.260 1.00 88.88 110 ARG A CA 1
ATOM 887 C C . ARG A 1 110 ? 3.208 15.250 -3.817 1.00 88.88 110 ARG A C 1
ATOM 889 O O . ARG A 1 110 ? 3.904 14.647 -3.006 1.00 88.88 110 ARG A O 1
ATOM 896 N N . ASP A 1 111 ? 2.009 15.750 -3.537 1.00 89.81 111 ASP A N 1
ATOM 897 C CA . ASP A 1 111 ? 1.341 15.507 -2.261 1.00 89.81 111 ASP A CA 1
ATOM 898 C C . ASP A 1 111 ? 0.977 14.025 -2.103 1.00 89.81 111 ASP A C 1
ATOM 900 O O . ASP A 1 111 ? 0.621 13.339 -3.072 1.00 89.81 111 ASP A O 1
ATOM 904 N N . ASP A 1 112 ? 1.033 13.545 -0.861 1.00 91.75 112 ASP A N 1
ATOM 905 C CA . ASP A 1 112 ? 0.647 12.179 -0.526 1.00 91.75 112 ASP A CA 1
ATOM 906 C C . ASP A 1 112 ? -0.844 11.949 -0.795 1.00 91.75 112 ASP A C 1
ATOM 908 O O . ASP A 1 112 ? -1.714 12.758 -0.459 1.00 91.75 112 ASP A O 1
ATOM 912 N N . ARG A 1 113 ? -1.157 10.791 -1.378 1.00 94.06 113 ARG A N 1
ATOM 913 C CA . ARG A 1 113 ? -2.534 10.342 -1.605 1.00 94.06 113 ARG A CA 1
ATOM 914 C C . ARG A 1 113 ? -2.916 9.268 -0.606 1.00 94.06 113 ARG A C 1
ATOM 916 O O . ARG A 1 113 ? -2.071 8.514 -0.129 1.00 94.06 113 ARG A O 1
ATOM 923 N N . ARG A 1 114 ? -4.217 9.168 -0.355 1.00 93.94 114 ARG A N 1
ATOM 924 C CA . ARG A 1 114 ? -4.820 8.197 0.558 1.00 93.94 114 ARG A CA 1
ATOM 925 C C . ARG A 1 114 ? -5.926 7.418 -0.143 1.00 93.94 114 ARG A C 1
ATOM 927 O O . ARG A 1 114 ? -6.734 8.015 -0.853 1.00 93.94 114 ARG A O 1
ATOM 934 N N . PHE A 1 115 ? -5.979 6.114 0.097 1.00 94.75 115 PHE A N 1
ATOM 935 C CA . PHE A 1 115 ? -6.975 5.209 -0.470 1.00 94.75 115 PHE A CA 1
ATOM 936 C C . PHE A 1 115 ? -7.659 4.408 0.633 1.00 94.75 115 PHE A C 1
ATOM 938 O O . PHE A 1 115 ? -7.010 3.925 1.558 1.00 94.75 115 PHE A O 1
ATOM 945 N N . GLN A 1 116 ? -8.977 4.270 0.515 1.00 90.06 116 GLN A N 1
ATOM 946 C CA . GLN A 1 116 ? -9.800 3.442 1.406 1.00 90.06 116 GLN A CA 1
ATOM 947 C C . GLN A 1 116 ? -10.043 2.038 0.830 1.00 90.06 116 GLN A C 1
ATOM 949 O O . GLN A 1 116 ? -10.505 1.148 1.538 1.00 90.06 116 GLN A O 1
ATOM 954 N N . SER A 1 117 ? -9.739 1.836 -0.455 1.00 93.25 117 SER A N 1
ATOM 955 C CA . SER A 1 117 ? -9.954 0.589 -1.184 1.00 93.25 117 SER A CA 1
ATOM 956 C C . SER A 1 117 ? -8.641 0.074 -1.779 1.00 93.25 117 SER A C 1
ATOM 958 O O . SER A 1 117 ? -7.741 0.853 -2.111 1.00 93.25 117 SER A O 1
ATOM 960 N N . ALA A 1 118 ? -8.540 -1.248 -1.931 1.00 95.00 118 ALA A N 1
ATOM 961 C CA . ALA A 1 118 ? -7.433 -1.861 -2.657 1.00 95.00 118 ALA A CA 1
ATOM 962 C C . ALA A 1 118 ? -7.511 -1.542 -4.152 1.00 95.00 118 ALA A C 1
ATOM 964 O O . ALA A 1 118 ? -6.489 -1.251 -4.762 1.00 95.00 118 ALA A O 1
ATOM 965 N N . ASP A 1 119 ? -8.715 -1.562 -4.728 1.00 97.12 119 ASP A N 1
ATOM 966 C CA . ASP A 1 119 ? -8.929 -1.407 -6.166 1.00 97.12 119 ASP A CA 1
ATOM 967 C C . ASP A 1 119 ? -8.362 -0.091 -6.698 1.00 97.12 119 ASP A C 1
ATOM 969 O O . ASP A 1 119 ? -7.645 -0.095 -7.700 1.00 97.12 119 ASP A O 1
ATOM 973 N N . ASP A 1 120 ? -8.603 1.027 -6.008 1.00 96.31 120 ASP A N 1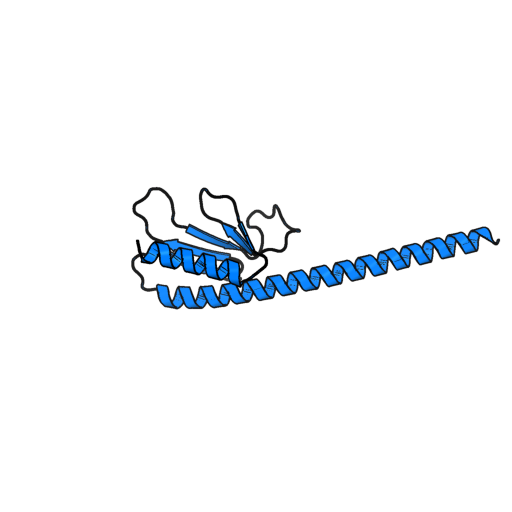
ATOM 974 C CA . ASP A 1 120 ? -8.085 2.333 -6.429 1.00 96.31 120 ASP A CA 1
ATOM 975 C C . ASP A 1 120 ? -6.549 2.374 -6.373 1.00 96.31 120 ASP A C 1
ATOM 977 O O . ASP A 1 120 ? -5.890 2.857 -7.302 1.00 96.31 120 ASP A O 1
ATOM 981 N N . ALA A 1 121 ? -5.964 1.815 -5.307 1.00 97.25 121 ALA A N 1
ATOM 982 C CA . ALA A 1 121 ? -4.515 1.741 -5.137 1.00 97.25 121 ALA A CA 1
ATOM 983 C C . ALA A 1 121 ? -3.863 0.812 -6.180 1.00 97.25 121 ALA A 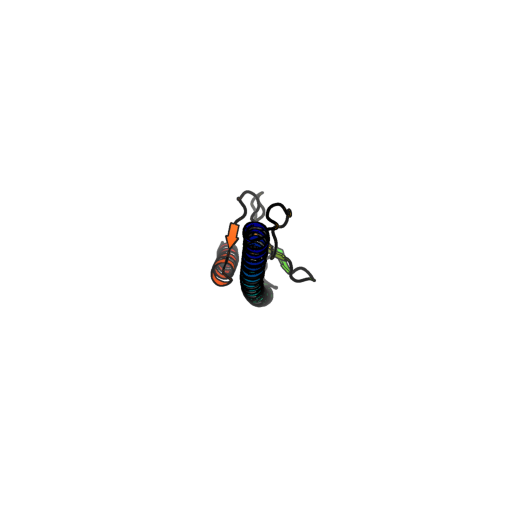C 1
ATOM 985 O O . ALA A 1 121 ? -2.842 1.162 -6.777 1.00 97.25 121 ALA A O 1
ATOM 986 N N . ILE A 1 122 ? -4.480 -0.340 -6.461 1.00 98.31 122 ILE A N 1
ATOM 987 C CA . ILE A 1 122 ? -4.034 -1.300 -7.477 1.00 98.31 122 ILE A CA 1
ATOM 988 C C . ILE A 1 122 ? -4.115 -0.670 -8.867 1.00 98.31 122 ILE A C 1
ATOM 990 O O . ILE A 1 122 ? -3.150 -0.747 -9.628 1.00 98.31 122 ILE A O 1
ATOM 994 N N . GLN A 1 123 ? -5.227 -0.015 -9.208 1.00 97.94 123 GLN A N 1
ATOM 995 C CA . GLN A 1 123 ? -5.377 0.658 -10.498 1.00 97.94 123 GLN A CA 1
ATOM 996 C C . GLN A 1 123 ? -4.302 1.723 -10.701 1.00 97.94 123 GLN A C 1
ATOM 998 O O . GLN A 1 123 ? -3.713 1.806 -11.782 1.00 97.94 123 GLN A O 1
ATOM 1003 N N . LEU A 1 124 ? -4.016 2.518 -9.671 1.00 97.12 124 LEU A N 1
ATOM 1004 C CA . LEU A 1 124 ? -2.946 3.503 -9.718 1.00 97.12 124 LEU A CA 1
ATOM 1005 C C . LEU A 1 124 ? -1.575 2.843 -9.934 1.00 97.12 124 LEU A C 1
ATOM 1007 O O . LEU A 1 124 ? -0.834 3.271 -10.820 1.00 97.12 124 LEU A O 1
ATOM 1011 N N . MET A 1 125 ? -1.257 1.788 -9.179 1.00 97.81 125 MET A N 1
ATOM 1012 C CA . MET A 1 125 ? -0.006 1.036 -9.319 1.00 97.81 125 MET A CA 1
ATOM 1013 C C . MET A 1 125 ? 0.153 0.461 -10.735 1.00 97.81 125 MET A C 1
ATOM 1015 O O . MET A 1 125 ? 1.207 0.602 -11.358 1.00 97.81 125 MET A O 1
ATOM 1019 N N . VAL A 1 126 ? -0.906 -0.142 -11.282 1.00 97.88 126 VAL A N 1
ATOM 1020 C CA . VAL A 1 126 ? -0.917 -0.685 -12.648 1.00 97.88 126 VAL A CA 1
ATOM 1021 C C . VAL A 1 126 ? -0.710 0.423 -13.676 1.00 97.88 126 VAL A C 1
ATOM 1023 O O . VAL A 1 126 ? 0.107 0.255 -14.581 1.00 97.88 126 VAL A O 1
ATOM 1026 N N . ARG A 1 127 ? -1.397 1.565 -13.538 1.00 96.50 127 ARG A N 1
ATOM 1027 C CA . ARG A 1 127 ? -1.226 2.720 -14.436 1.00 96.50 127 ARG A CA 1
ATOM 1028 C C . ARG A 1 127 ? 0.198 3.266 -14.389 1.00 96.50 127 ARG A C 1
ATOM 1030 O O . ARG A 1 127 ? 0.764 3.543 -15.444 1.00 96.50 127 ARG A O 1
ATOM 1037 N N . HIS A 1 128 ? 0.786 3.377 -13.199 1.00 95.44 128 HIS A N 1
ATOM 1038 C CA . HIS A 1 128 ? 2.169 3.819 -13.033 1.00 95.44 128 HIS A CA 1
ATOM 1039 C C . HIS A 1 128 ? 3.147 2.882 -13.754 1.00 95.44 128 HIS A C 1
ATOM 1041 O O . HIS A 1 128 ? 3.981 3.342 -14.536 1.00 95.44 128 HIS A O 1
ATOM 1047 N N . CYS A 1 129 ? 3.001 1.569 -13.563 1.00 95.75 129 CYS A N 1
ATOM 1048 C CA . CYS A 1 129 ? 3.800 0.576 -14.277 1.00 95.75 129 CYS A CA 1
ATOM 1049 C C . CYS A 1 129 ? 3.596 0.668 -15.795 1.00 95.75 129 CYS A C 1
ATOM 1051 O O . CYS A 1 129 ? 4.566 0.765 -16.538 1.00 95.75 129 CYS A O 1
ATOM 1053 N N . ALA A 1 130 ? 2.350 0.678 -16.272 1.00 95.75 130 ALA A N 1
ATOM 1054 C CA . ALA A 1 130 ? 2.044 0.713 -17.700 1.00 95.75 130 ALA A CA 1
ATOM 1055 C C . ALA A 1 130 ? 2.612 1.963 -18.391 1.00 95.75 130 ALA A C 1
ATOM 1057 O O . ALA A 1 130 ? 3.231 1.842 -19.448 1.00 95.75 130 ALA A O 1
ATOM 1058 N N . GLY A 1 131 ? 2.465 3.141 -17.776 1.00 93.62 131 GLY A N 1
ATOM 1059 C CA . GLY A 1 131 ? 2.971 4.401 -18.321 1.00 93.62 131 GLY A CA 1
ATOM 1060 C C . GLY A 1 131 ? 4.488 4.399 -18.518 1.00 93.62 131 GLY A C 1
ATOM 1061 O O . GLY A 1 131 ? 4.961 4.772 -19.585 1.00 93.62 131 GLY A O 1
ATOM 1062 N N . ASN A 1 132 ? 5.242 3.899 -17.534 1.00 93.00 132 ASN A N 1
ATOM 1063 C CA . ASN A 1 132 ? 6.706 3.822 -17.618 1.00 93.00 132 ASN A CA 1
ATOM 1064 C C . ASN A 1 132 ? 7.210 2.725 -18.568 1.00 93.00 132 ASN A C 1
ATOM 1066 O O . ASN A 1 132 ? 8.335 2.782 -19.060 1.00 93.00 132 ASN A O 1
ATOM 1070 N N . LEU A 1 133 ? 6.406 1.691 -18.812 1.00 90.94 133 LEU A N 1
ATOM 1071 C CA . LEU A 1 133 ? 6.763 0.625 -19.745 1.00 90.94 133 LEU A CA 1
ATOM 1072 C C . LEU A 1 133 ? 6.506 1.031 -21.199 1.00 90.94 133 LEU A C 1
ATOM 1074 O O . LEU A 1 133 ? 7.276 0.632 -22.076 1.00 90.94 133 LEU A O 1
ATOM 1078 N N . ALA A 1 134 ? 5.461 1.827 -21.440 1.00 89.69 134 ALA A N 1
ATOM 1079 C CA . ALA A 1 134 ? 5.076 2.307 -22.764 1.00 89.69 134 ALA A CA 1
ATOM 1080 C C . ALA A 1 134 ? 5.923 3.489 -23.272 1.00 89.69 134 ALA A C 1
ATOM 1082 O O . ALA A 1 134 ? 6.062 3.628 -24.484 1.00 89.69 134 ALA A O 1
ATOM 1083 N N . SER A 1 135 ? 6.486 4.311 -22.375 1.00 78.12 135 SER A N 1
ATOM 1084 C CA . SER A 1 135 ? 7.385 5.435 -22.702 1.00 78.12 135 SER A CA 1
ATOM 1085 C C . SER A 1 135 ? 8.779 4.969 -23.093 1.00 78.12 135 SER A C 1
ATOM 1087 O O . SER A 1 135 ? 9.261 5.290 -24.192 1.00 78.12 135 SER A O 1
#

Sequence (135 aa):
MSSEKDILQQLDSTINAIEEHRDWRSKQRAEEEAKLRAAWQQLLDAATQLRGKLKDNPKLRYFSIARDGSEIAISFRTNAASSNLMSFYRDHPEGMYNTTLAIWCREPGRDDRRFQSADDAIQLMVRHCAGNLAS